Protein AF-A0A4V3UNZ9-F1 (afdb_monomer_lite)

Sequence (143 aa):
MALSVATGASFLVLLVAICFHQTFEGFALGSRIASLIPDLFAPTSIKPWLMSLAYGTTTPIGQAIGLMLHNLYDPASTAGLLMVGITNAISSGLLLFAGLVELLAEDFLSDSSYTTLKGRRRVEACVAVASGALLMALVGAFA

Radius of gyration: 18.5 Å; chains: 1; bounding box: 37×37×48 Å

Structure (mmCIF, N/CA/C/O backbone):
data_AF-A0A4V3UNZ9-F1
#
_entry.id   AF-A0A4V3UNZ9-F1
#
loop_
_atom_site.group_PDB
_atom_site.id
_atom_site.type_symbol
_atom_site.label_atom_id
_atom_site.label_alt_id
_atom_site.label_comp_id
_atom_site.label_asym_id
_atom_site.label_entity_id
_atom_site.label_seq_id
_atom_site.pdbx_PDB_ins_code
_atom_site.Cartn_x
_atom_site.Cartn_y
_atom_site.Cartn_z
_atom_site.occupancy
_atom_site.B_iso_or_equiv
_atom_site.auth_seq_id
_atom_site.auth_comp_id
_atom_site.auth_asym_id
_atom_site.auth_atom_id
_atom_site.pdbx_PDB_model_num
ATOM 1 N N . MET A 1 1 ? 7.549 3.629 -8.478 1.00 56.47 1 MET A N 1
ATOM 2 C CA . MET A 1 1 ? 8.685 3.612 -9.428 1.00 56.47 1 MET A CA 1
ATOM 3 C C . MET A 1 1 ? 8.579 2.482 -10.456 1.00 56.47 1 MET A C 1
ATOM 5 O O . MET A 1 1 ? 8.857 2.735 -11.613 1.00 56.47 1 MET A O 1
ATOM 9 N N . ALA A 1 2 ? 8.115 1.276 -10.100 1.00 62.84 2 ALA A N 1
ATOM 10 C CA . ALA A 1 2 ? 7.929 0.189 -11.078 1.00 62.84 2 ALA A CA 1
ATOM 11 C C . ALA A 1 2 ? 7.029 0.574 -12.275 1.00 62.84 2 ALA A C 1
ATOM 13 O O . ALA A 1 2 ? 7.385 0.324 -13.422 1.00 62.84 2 ALA A O 1
ATOM 14 N N . LEU A 1 3 ? 5.915 1.275 -12.019 1.00 64.12 3 LEU A N 1
ATOM 15 C CA . LEU A 1 3 ? 5.005 1.720 -13.079 1.00 64.12 3 LEU A CA 1
ATOM 16 C C . LEU A 1 3 ? 5.650 2.696 -14.080 1.00 64.12 3 LEU A C 1
ATOM 18 O O . LEU A 1 3 ? 5.357 2.632 -15.265 1.00 64.12 3 LEU A O 1
ATOM 22 N N . SER A 1 4 ? 6.541 3.585 -13.627 1.00 65.25 4 SER A N 1
ATOM 23 C CA . SER A 1 4 ? 7.145 4.613 -14.489 1.00 65.25 4 SER A CA 1
ATOM 24 C C . SER A 1 4 ? 8.210 4.068 -15.445 1.00 65.25 4 SER A C 1
ATOM 26 O O . SER A 1 4 ? 8.711 4.818 -16.271 1.00 65.25 4 SER A O 1
ATOM 28 N N . VAL A 1 5 ? 8.586 2.793 -15.307 1.00 66.69 5 VAL A N 1
ATOM 29 C CA . VAL A 1 5 ? 9.586 2.119 -16.154 1.00 66.69 5 VAL A CA 1
ATOM 30 C C . VAL A 1 5 ? 8.954 0.982 -16.974 1.00 66.69 5 VAL A C 1
ATOM 32 O O . VAL A 1 5 ? 9.565 0.486 -17.917 1.00 66.69 5 VAL A O 1
ATOM 35 N N . ALA A 1 6 ? 7.718 0.580 -16.656 1.00 68.12 6 ALA A N 1
ATOM 36 C CA . ALA A 1 6 ? 6.986 -0.433 -17.406 1.00 68.12 6 ALA A CA 1
ATOM 37 C C . ALA A 1 6 ? 6.511 0.114 -18.764 1.00 68.12 6 ALA A C 1
ATOM 39 O O . ALA A 1 6 ? 5.999 1.228 -18.852 1.00 68.12 6 ALA A O 1
ATOM 40 N N . THR A 1 7 ? 6.645 -0.687 -19.823 1.00 66.38 7 THR A N 1
ATOM 41 C CA . THR A 1 7 ? 6.205 -0.345 -21.185 1.00 66.38 7 THR A CA 1
ATOM 42 C C . THR A 1 7 ? 5.358 -1.473 -21.779 1.00 66.38 7 THR A C 1
ATOM 44 O O . THR A 1 7 ? 5.478 -2.632 -21.388 1.00 66.38 7 THR A O 1
ATOM 47 N N . GLY A 1 8 ? 4.476 -1.149 -22.728 1.00 73.00 8 GLY A N 1
ATOM 48 C CA . GLY A 1 8 ? 3.638 -2.147 -23.402 1.00 73.00 8 GLY A CA 1
ATOM 49 C C . GLY A 1 8 ? 2.539 -2.738 -22.508 1.00 73.00 8 GLY A C 1
ATOM 50 O O . GLY A 1 8 ? 1.950 -2.040 -21.687 1.00 73.00 8 GLY A O 1
ATOM 51 N N . ALA A 1 9 ? 2.223 -4.023 -22.692 1.00 74.38 9 ALA A N 1
ATOM 52 C CA . ALA A 1 9 ? 1.096 -4.676 -22.017 1.00 74.38 9 ALA A CA 1
ATOM 53 C C . ALA A 1 9 ? 1.253 -4.755 -20.485 1.00 74.38 9 ALA A C 1
ATOM 55 O O . ALA A 1 9 ? 0.265 -4.612 -19.768 1.00 74.38 9 ALA A O 1
ATOM 56 N N . SER A 1 10 ? 2.482 -4.908 -19.979 1.00 74.12 10 SER A N 1
ATOM 57 C CA . SER A 1 10 ? 2.764 -4.989 -18.537 1.00 74.12 10 SER A CA 1
ATOM 58 C C . SER A 1 10 ? 2.479 -3.679 -17.804 1.00 74.12 10 SER A C 1
ATOM 60 O O . SER A 1 10 ? 2.055 -3.707 -16.654 1.00 74.12 10 SER A O 1
ATOM 62 N N . PHE A 1 11 ? 2.619 -2.524 -18.469 1.00 78.75 11 PHE A N 1
ATOM 63 C CA . PHE A 1 11 ? 2.237 -1.231 -17.893 1.00 78.75 11 PHE A CA 1
ATOM 64 C C . PHE A 1 11 ? 0.763 -1.214 -17.483 1.00 78.75 11 PHE A C 1
ATOM 66 O O . PHE A 1 11 ? 0.432 -0.792 -16.378 1.00 78.75 11 PHE A O 1
ATOM 73 N N . LEU A 1 12 ? -0.117 -1.691 -18.367 1.00 79.38 12 LEU A N 1
ATOM 74 C CA . LEU A 1 12 ? -1.559 -1.686 -18.137 1.00 79.38 12 LEU A CA 1
ATOM 75 C C . LEU A 1 12 ? -1.936 -2.607 -16.975 1.00 79.38 12 LEU A 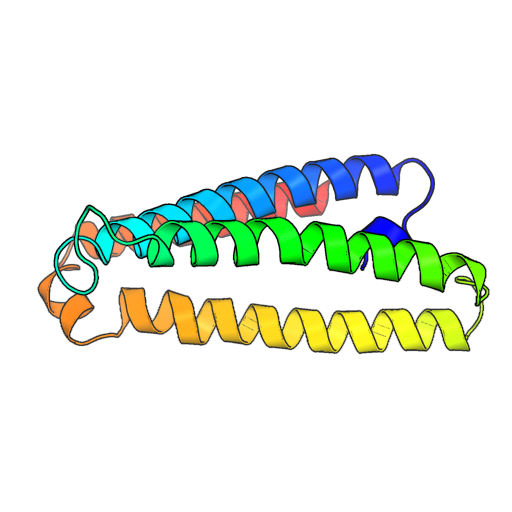C 1
ATOM 77 O O . LEU A 1 12 ? -2.759 -2.224 -16.144 1.00 79.38 12 LEU A O 1
ATOM 81 N N . VAL A 1 13 ? -1.307 -3.781 -16.872 1.00 81.06 13 VAL A N 1
ATOM 82 C CA . VAL A 1 13 ? -1.607 -4.689 -15.762 1.00 81.06 13 VAL A CA 1
ATOM 83 C C . VAL A 1 13 ? -1.042 -4.183 -14.436 1.00 81.06 13 VAL A C 1
ATOM 85 O O . VAL A 1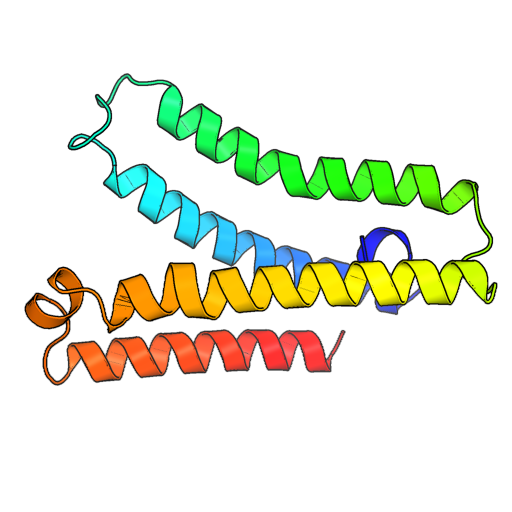 13 ? -1.771 -4.142 -13.445 1.00 81.06 13 VAL A O 1
ATOM 88 N N . LEU A 1 14 ? 0.202 -3.694 -14.420 1.00 80.00 14 LEU A N 1
ATOM 89 C CA . LEU A 1 14 ? 0.804 -3.060 -13.242 1.00 80.00 14 LEU A CA 1
ATOM 90 C C . LEU A 1 14 ? 0.006 -1.834 -12.781 1.00 80.00 14 LEU A C 1
ATOM 92 O O . LEU A 1 14 ? -0.138 -1.618 -11.578 1.00 80.00 14 LEU A O 1
ATOM 96 N N . LEU A 1 15 ? -0.539 -1.047 -13.713 1.00 82.12 15 LEU A N 1
ATOM 97 C CA . LEU A 1 15 ? -1.398 0.093 -13.398 1.00 82.12 15 LEU A CA 1
ATOM 98 C C . LEU A 1 15 ? -2.656 -0.369 -12.662 1.00 82.12 15 LEU A C 1
ATOM 100 O O . LEU A 1 15 ? -2.949 0.141 -11.583 1.00 82.12 15 LEU A O 1
ATOM 104 N N . VAL A 1 16 ? -3.372 -1.353 -13.214 1.00 82.88 16 VAL A N 1
ATOM 105 C CA . VAL A 1 16 ? -4.588 -1.903 -12.595 1.00 82.88 16 VAL A CA 1
ATOM 106 C C . VAL A 1 16 ? -4.280 -2.487 -11.215 1.00 82.88 16 VAL A C 1
ATOM 108 O O . VAL A 1 16 ? -5.000 -2.200 -10.257 1.00 82.88 16 VAL A O 1
ATOM 111 N N . ALA A 1 17 ? -3.189 -3.244 -11.091 1.00 83.25 17 ALA A N 1
ATOM 112 C CA . ALA A 1 17 ? -2.761 -3.843 -9.832 1.00 83.25 17 ALA A CA 1
ATOM 113 C C . ALA A 1 17 ? -2.475 -2.790 -8.749 1.00 83.25 17 ALA A C 1
ATOM 115 O O . ALA A 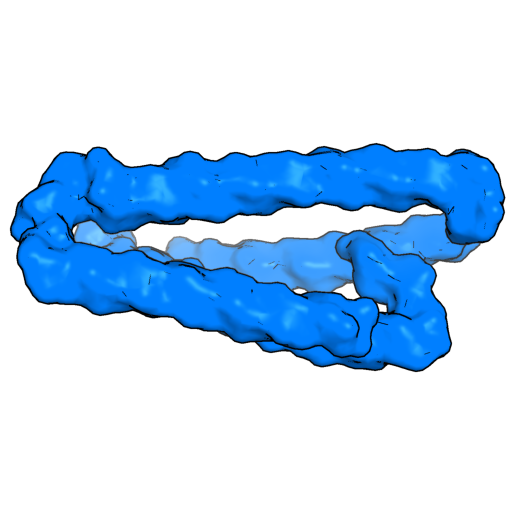1 17 ? -2.994 -2.886 -7.634 1.00 83.25 17 ALA A O 1
ATOM 116 N N . ILE A 1 18 ? -1.699 -1.753 -9.081 1.00 82.50 18 ILE A N 1
ATOM 117 C CA . ILE A 1 18 ? -1.363 -0.665 -8.153 1.00 82.50 18 ILE A CA 1
ATOM 118 C C . ILE A 1 18 ? -2.606 0.154 -7.798 1.00 82.50 18 ILE A C 1
ATOM 120 O O . ILE A 1 18 ? -2.771 0.515 -6.637 1.00 82.50 18 ILE A O 1
ATOM 124 N N . CYS A 1 19 ? -3.509 0.417 -8.747 1.00 84.94 19 CYS A N 1
ATOM 125 C CA . CYS A 1 19 ? -4.767 1.107 -8.457 1.00 84.94 19 CYS A CA 1
ATOM 126 C C . CYS A 1 19 ? -5.601 0.353 -7.414 1.00 84.94 19 CYS A C 1
ATOM 128 O O . CYS A 1 19 ? -6.087 0.970 -6.466 1.00 84.94 19 CYS A O 1
ATOM 130 N N . PHE A 1 20 ? -5.734 -0.970 -7.548 1.00 84.31 20 PHE A N 1
ATOM 131 C CA . PHE A 1 20 ? -6.425 -1.792 -6.553 1.00 84.31 20 PHE A CA 1
ATOM 132 C C . PHE A 1 20 ? -5.725 -1.755 -5.191 1.00 84.31 20 PHE A C 1
ATOM 134 O O . PHE A 1 20 ? -6.378 -1.488 -4.181 1.00 84.31 20 PHE A O 1
ATOM 141 N N . HIS A 1 21 ? -4.405 -1.957 -5.166 1.00 82.38 21 HIS A N 1
ATOM 142 C CA . HIS A 1 21 ? -3.615 -1.934 -3.934 1.00 82.38 21 HIS A CA 1
ATOM 143 C C . HIS A 1 21 ? -3.762 -0.607 -3.184 1.00 82.38 21 HIS A C 1
ATOM 145 O O . HIS A 1 21 ? -4.192 -0.578 -2.032 1.00 82.38 21 HIS A O 1
ATOM 151 N N . GLN A 1 22 ? -3.486 0.498 -3.880 1.00 87.12 22 GLN A N 1
ATOM 152 C CA . GLN A 1 22 ? -3.469 1.836 -3.299 1.00 87.12 22 GLN A CA 1
ATOM 153 C C . GLN A 1 22 ? -4.858 2.271 -2.827 1.00 87.12 22 GLN A C 1
ATOM 155 O O . GLN A 1 22 ? -4.981 3.033 -1.871 1.00 87.12 22 GLN A O 1
ATOM 160 N N . THR A 1 23 ? -5.917 1.780 -3.476 1.00 86.31 23 THR A N 1
ATOM 161 C CA . THR A 1 23 ? -7.290 2.040 -3.037 1.00 86.31 23 THR A CA 1
ATOM 162 C C . THR A 1 23 ? -7.558 1.387 -1.682 1.00 86.31 23 THR A C 1
ATOM 164 O O . THR A 1 23 ? -8.056 2.051 -0.774 1.00 86.31 23 THR A O 1
ATOM 167 N N . PHE A 1 24 ? -7.202 0.110 -1.510 1.00 83.88 24 PHE A N 1
ATOM 168 C CA . PHE A 1 24 ? -7.410 -0.590 -0.239 1.00 83.88 24 PHE A CA 1
ATOM 169 C C . PHE A 1 24 ? -6.517 -0.064 0.882 1.00 83.88 24 PHE A C 1
ATOM 171 O O . PHE A 1 24 ? -6.999 0.121 2.001 1.00 83.88 24 PHE A O 1
ATOM 178 N N . GLU A 1 25 ? -5.255 0.242 0.587 1.00 83.75 25 GLU A N 1
ATOM 179 C CA . GLU A 1 25 ? -4.374 0.902 1.550 1.00 83.75 25 GLU A CA 1
ATOM 180 C C . GLU A 1 25 ? -4.909 2.285 1.955 1.00 83.75 25 GLU A C 1
ATOM 182 O O . GLU A 1 25 ? -4.931 2.614 3.141 1.00 83.75 25 GLU A O 1
ATOM 187 N N . GLY A 1 26 ? -5.428 3.065 1.000 1.00 87.50 26 GLY A N 1
ATOM 188 C CA . GLY A 1 26 ? -6.049 4.362 1.266 1.00 87.50 26 GLY A CA 1
ATOM 189 C C . GLY A 1 26 ? -7.298 4.267 2.141 1.00 87.50 26 GLY A C 1
ATOM 190 O O . GLY A 1 26 ? -7.468 5.078 3.052 1.00 87.50 26 GLY A O 1
ATOM 191 N N . PHE A 1 27 ? -8.147 3.256 1.934 1.00 86.38 27 PHE A N 1
ATOM 192 C CA . PHE A 1 27 ? -9.297 3.000 2.808 1.00 86.38 27 PHE A CA 1
ATOM 193 C C . PHE A 1 27 ? -8.875 2.599 4.224 1.00 86.38 27 PHE A C 1
ATOM 195 O O . PHE A 1 27 ? -9.419 3.125 5.199 1.00 86.38 27 PHE A O 1
ATOM 202 N N . ALA A 1 28 ? -7.900 1.695 4.351 1.00 84.81 28 ALA A N 1
ATOM 203 C CA . ALA A 1 28 ? -7.405 1.246 5.648 1.00 84.81 28 ALA A CA 1
ATOM 204 C C . ALA A 1 28 ? -6.795 2.413 6.438 1.00 84.81 28 ALA A C 1
ATOM 206 O O . ALA A 1 28 ? -7.210 2.679 7.569 1.00 84.81 28 ALA A O 1
ATOM 207 N N . LEU A 1 29 ? -5.890 3.176 5.823 1.00 88.38 29 LEU A N 1
ATOM 208 C CA . LEU A 1 29 ? -5.264 4.337 6.451 1.00 88.38 29 LEU A CA 1
ATOM 209 C C . LEU A 1 29 ? -6.288 5.444 6.743 1.00 88.38 29 LEU A C 1
ATOM 211 O O . LEU A 1 29 ? -6.258 6.037 7.821 1.00 88.38 29 LEU A O 1
ATOM 215 N N . GLY A 1 30 ? -7.255 5.665 5.848 1.00 89.75 30 GLY A N 1
ATOM 216 C CA . GLY A 1 30 ? -8.370 6.589 6.063 1.00 89.75 30 GLY A CA 1
ATOM 217 C C . GLY A 1 30 ? -9.205 6.241 7.299 1.00 89.75 30 GLY A C 1
ATOM 218 O O . GLY A 1 30 ? -9.515 7.129 8.093 1.00 89.75 30 GLY A O 1
ATOM 219 N N . SER A 1 31 ? -9.506 4.956 7.526 1.00 88.50 31 SER A N 1
ATOM 220 C CA . SER A 1 31 ? -10.210 4.513 8.741 1.00 88.50 31 SER A CA 1
ATOM 221 C C . SER A 1 31 ? -9.397 4.748 10.017 1.00 88.50 31 SER A C 1
ATOM 223 O O . SER A 1 31 ? -9.957 5.155 11.036 1.00 88.50 31 SER A O 1
ATOM 225 N N . ARG A 1 32 ? -8.068 4.578 9.957 1.00 87.44 32 ARG A N 1
ATOM 226 C CA . ARG A 1 32 ? -7.169 4.858 11.086 1.00 87.44 32 ARG A CA 1
ATOM 227 C C . ARG A 1 32 ? -7.107 6.348 11.384 1.00 87.44 32 ARG A C 1
ATOM 229 O O . ARG A 1 32 ? -7.282 6.730 12.535 1.00 87.44 32 ARG A O 1
ATOM 236 N N . ILE A 1 33 ? -6.964 7.190 10.362 1.00 89.19 33 ILE A N 1
ATOM 237 C CA . ILE A 1 33 ? -7.037 8.649 10.514 1.00 89.19 33 ILE A CA 1
ATOM 238 C C . ILE A 1 33 ? -8.383 9.063 11.122 1.00 89.19 33 ILE A C 1
ATOM 240 O O . ILE A 1 33 ? -8.408 9.880 12.039 1.00 89.19 33 ILE A O 1
ATOM 244 N N . ALA A 1 34 ? -9.495 8.495 10.647 1.00 88.50 34 ALA A N 1
ATOM 245 C CA . ALA A 1 34 ? -10.824 8.803 11.171 1.00 88.50 34 ALA A CA 1
ATOM 246 C C . ALA A 1 34 ? -10.970 8.406 12.649 1.00 88.50 34 ALA A C 1
ATOM 248 O O . ALA A 1 34 ? -11.575 9.152 13.411 1.00 88.50 34 ALA A O 1
ATOM 249 N N . SER A 1 35 ? -10.364 7.290 13.071 1.00 88.06 35 SER A N 1
ATOM 250 C CA . SER A 1 35 ? -10.378 6.849 14.475 1.00 88.06 35 SER A CA 1
ATOM 251 C C . SER A 1 35 ? -9.607 7.766 15.431 1.00 88.06 35 SER A C 1
ATOM 253 O O . SER A 1 35 ? -9.826 7.707 16.633 1.00 88.06 35 SER A O 1
ATOM 255 N N . LEU A 1 36 ? -8.749 8.656 14.916 1.00 88.00 36 LEU A N 1
ATOM 256 C CA . LEU A 1 36 ? -8.082 9.682 15.729 1.00 88.00 36 LEU A CA 1
ATOM 257 C C . LEU A 1 36 ? -9.026 10.839 16.104 1.00 88.00 36 LEU A C 1
ATOM 259 O O . LEU A 1 36 ? -8.643 11.707 16.891 1.00 88.00 36 LEU A O 1
ATOM 263 N N . ILE A 1 37 ? -10.237 10.881 15.539 1.00 87.88 37 ILE A N 1
ATOM 264 C CA . ILE A 1 37 ? -11.266 11.880 15.831 1.00 87.88 37 ILE A CA 1
ATOM 265 C C . ILE A 1 37 ? -12.351 11.225 16.707 1.00 87.88 37 ILE A C 1
ATOM 267 O O . ILE A 1 37 ? -12.910 10.209 16.299 1.00 87.88 37 ILE A O 1
ATOM 271 N N . PRO A 1 38 ? -12.737 11.811 17.857 1.00 79.75 38 PRO A N 1
ATOM 272 C CA . PRO A 1 38 ? -12.259 13.067 18.434 1.00 79.75 38 PRO A CA 1
ATOM 273 C C . PRO A 1 38 ? -11.074 12.908 19.404 1.00 79.75 38 PRO A C 1
ATOM 275 O O . PRO A 1 38 ? -10.619 13.912 19.949 1.00 79.75 38 PRO A O 1
ATOM 278 N N . ASP A 1 39 ? -10.606 11.678 19.646 1.00 83.38 39 ASP A N 1
ATOM 279 C CA . ASP A 1 39 ? -9.704 11.348 20.761 1.00 83.38 39 ASP A CA 1
ATOM 280 C C . ASP A 1 39 ? -8.388 12.138 20.741 1.00 83.38 39 ASP A C 1
ATOM 282 O O . ASP A 1 39 ? -7.954 12.656 21.770 1.00 83.38 39 ASP A O 1
ATOM 286 N N . LEU A 1 40 ? -7.764 12.270 1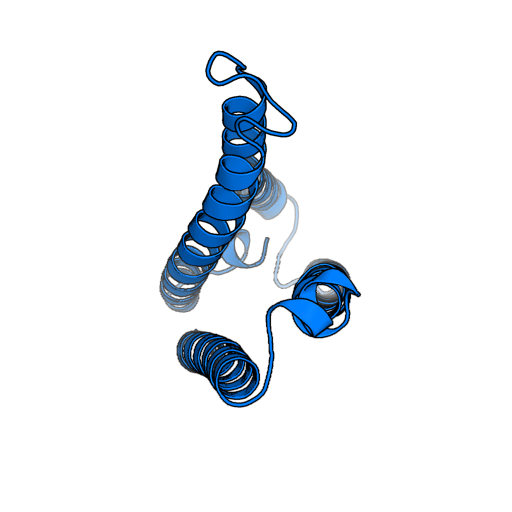9.566 1.00 87.69 40 LEU A N 1
ATOM 287 C CA . LEU A 1 40 ? -6.508 13.003 19.383 1.00 87.69 40 LEU A CA 1
ATOM 288 C C . LEU A 1 40 ? -6.703 14.334 18.644 1.00 87.69 40 LEU A C 1
ATOM 290 O O . LEU A 1 40 ? -5.960 15.295 18.870 1.00 87.69 40 LEU A O 1
ATOM 294 N N . PHE A 1 41 ? -7.692 14.412 17.751 1.00 88.75 41 PHE A N 1
ATOM 295 C CA . PHE A 1 41 ? -7.977 15.602 16.954 1.00 88.75 41 PHE A CA 1
ATOM 296 C C . PHE A 1 41 ? -9.430 16.044 17.094 1.00 88.75 41 PHE A C 1
ATOM 298 O O . PHE A 1 41 ? -10.351 15.257 16.911 1.00 88.75 41 PHE A O 1
ATOM 305 N N . ALA A 1 42 ? -9.638 17.343 17.321 1.00 87.12 42 ALA A N 1
ATOM 306 C CA . ALA A 1 42 ? -10.975 17.925 17.309 1.00 87.12 42 ALA A CA 1
ATOM 307 C C . ALA A 1 42 ? -11.678 17.694 15.950 1.00 87.12 42 ALA A C 1
ATOM 309 O O . ALA A 1 42 ? -11.004 17.727 14.916 1.00 87.12 42 ALA A O 1
ATOM 310 N N . PRO A 1 43 ? -13.020 17.568 15.910 1.00 83.19 43 PRO A N 1
ATOM 311 C CA . PRO A 1 43 ? -13.775 17.369 14.665 1.00 83.19 43 PRO A CA 1
ATOM 312 C C . PRO A 1 43 ? -13.564 18.465 13.608 1.00 83.19 43 PRO A C 1
ATOM 314 O O . PRO A 1 43 ? -13.733 18.227 12.418 1.00 83.19 43 PRO A O 1
ATOM 317 N N . THR A 1 44 ? -13.180 19.670 14.034 1.00 88.75 44 THR A N 1
ATOM 318 C CA . THR A 1 44 ? -12.877 20.821 13.168 1.00 88.75 44 THR A CA 1
ATOM 319 C C . THR A 1 44 ? -11.404 20.902 12.752 1.00 88.75 44 THR A C 1
ATOM 321 O O . THR A 1 44 ? -10.999 21.855 12.087 1.00 88.75 44 THR A O 1
ATOM 324 N N . SER A 1 45 ? -10.570 19.938 13.152 1.00 90.81 45 SER A N 1
ATOM 325 C CA . SER A 1 45 ? -9.141 19.952 12.851 1.00 90.81 45 SER A CA 1
ATOM 326 C C . SER A 1 45 ? -8.875 19.672 11.373 1.00 90.81 45 SER A C 1
ATOM 328 O O . SER A 1 45 ? -9.407 18.731 10.792 1.00 90.81 45 SER A O 1
ATOM 330 N N . ILE A 1 46 ? -7.965 20.441 10.774 1.00 92.94 46 ILE A N 1
ATOM 331 C CA . ILE A 1 46 ? -7.487 20.212 9.403 1.00 92.94 46 ILE A CA 1
ATOM 332 C C . ILE A 1 46 ? -6.438 19.087 9.316 1.00 92.94 46 ILE A C 1
ATOM 334 O O . ILE A 1 46 ? -6.127 18.608 8.229 1.00 92.94 46 ILE A O 1
ATOM 338 N N . LYS A 1 47 ? -5.881 18.639 10.450 1.00 90.44 47 LYS A N 1
ATOM 339 C CA . LYS A 1 47 ? -4.783 17.655 10.481 1.00 90.44 47 LYS A CA 1
ATOM 340 C C . LYS A 1 47 ? -5.142 16.312 9.814 1.00 90.44 47 LYS A C 1
ATOM 342 O O . LYS A 1 47 ? -4.349 15.873 8.983 1.00 90.44 47 LYS A O 1
ATOM 347 N N . PRO A 1 48 ? -6.318 15.697 10.066 1.00 90.56 48 PRO A N 1
ATOM 348 C CA . PRO A 1 48 ? -6.742 14.471 9.376 1.00 90.56 48 PRO A CA 1
ATOM 349 C C . PRO A 1 48 ? -6.787 14.618 7.846 1.00 90.56 48 PRO A C 1
ATOM 351 O O . PRO A 1 48 ? -6.378 13.723 7.104 1.00 90.56 48 PRO A O 1
ATOM 354 N N . TRP A 1 49 ? -7.223 15.787 7.369 1.00 89.94 49 TRP A N 1
ATOM 355 C CA . TRP A 1 49 ? -7.268 16.113 5.945 1.00 89.94 49 TRP A CA 1
ATOM 356 C C . TRP A 1 49 ? -5.870 16.255 5.347 1.00 89.94 49 TRP A C 1
ATOM 358 O O . TRP A 1 49 ? -5.614 15.705 4.280 1.00 89.94 49 TRP A O 1
ATOM 368 N N . LEU A 1 50 ? -4.949 16.923 6.049 1.00 93.31 50 LEU A N 1
ATOM 369 C CA . LEU A 1 50 ? -3.551 17.038 5.620 1.00 93.31 50 LEU A CA 1
ATOM 370 C C . LEU A 1 50 ? -2.849 15.677 5.569 1.00 93.31 50 LEU A C 1
ATOM 372 O O . LEU A 1 50 ? -2.112 15.425 4.623 1.00 93.31 50 LEU A O 1
ATOM 376 N N . MET A 1 51 ? -3.103 14.788 6.533 1.00 90.88 51 MET A N 1
ATOM 377 C CA . MET A 1 51 ? -2.560 13.422 6.523 1.00 90.88 51 MET A CA 1
ATOM 378 C C . MET A 1 51 ? -3.086 12.617 5.326 1.00 90.88 51 MET A C 1
ATOM 380 O O . MET A 1 51 ? -2.311 11.953 4.641 1.00 90.88 51 MET A O 1
ATOM 384 N N . SER A 1 52 ? -4.383 12.740 5.027 1.00 90.38 52 SER A N 1
ATOM 385 C CA . SER A 1 52 ? -5.004 12.089 3.866 1.00 90.38 52 SER A CA 1
ATOM 386 C C . SER A 1 52 ? -4.444 12.627 2.543 1.00 90.38 52 SER A C 1
ATOM 388 O O . SER A 1 52 ? -4.138 11.854 1.636 1.00 90.38 52 SER A O 1
ATOM 390 N N . LEU A 1 53 ? -4.249 13.948 2.442 1.00 91.62 53 LEU A N 1
ATOM 391 C CA . LEU A 1 53 ? -3.625 14.597 1.285 1.00 91.62 53 LEU A CA 1
ATOM 392 C C . LEU A 1 53 ? -2.165 14.175 1.110 1.00 91.62 53 LEU A C 1
ATOM 394 O O . LEU A 1 53 ? -1.752 13.854 -0.004 1.00 91.62 53 LEU A O 1
ATOM 398 N N . ALA A 1 54 ? -1.390 14.149 2.194 1.00 91.06 54 ALA A N 1
ATOM 399 C CA . ALA A 1 54 ? 0.004 13.721 2.171 1.00 91.06 54 ALA A CA 1
ATOM 400 C C . ALA A 1 54 ? 0.123 12.274 1.671 1.00 91.06 54 ALA A C 1
ATOM 402 O O . ALA A 1 54 ? 0.905 12.004 0.759 1.00 91.06 54 ALA A O 1
ATOM 403 N N . TYR A 1 55 ? -0.713 11.364 2.181 1.00 88.12 55 TYR A N 1
ATOM 404 C CA . TYR A 1 55 ? -0.769 9.986 1.692 1.00 88.12 55 TYR A CA 1
ATOM 405 C C . TYR A 1 55 ? -1.143 9.922 0.201 1.00 88.12 55 TYR A C 1
ATOM 407 O O . TYR A 1 55 ? -0.405 9.351 -0.602 1.00 88.12 55 TYR A O 1
ATOM 415 N N . GLY A 1 56 ? -2.246 10.570 -0.194 1.00 87.88 56 GLY A N 1
ATOM 416 C CA . GLY A 1 56 ? -2.761 10.510 -1.566 1.00 87.88 56 GLY A CA 1
ATOM 417 C C . GLY A 1 56 ? -1.841 11.133 -2.622 1.00 87.88 56 GLY A C 1
ATOM 418 O O . GLY A 1 56 ? -1.862 10.715 -3.776 1.00 87.88 56 GLY A O 1
ATOM 419 N N . THR A 1 57 ? -1.012 12.111 -2.246 1.00 90.50 57 THR A N 1
ATOM 420 C CA . THR A 1 57 ? -0.095 12.801 -3.172 1.00 90.50 57 THR A CA 1
ATOM 421 C C . THR A 1 57 ? 1.292 12.167 -3.257 1.00 90.50 57 THR A C 1
ATOM 423 O O . THR A 1 57 ? 1.964 12.324 -4.276 1.00 90.50 57 THR A O 1
ATOM 426 N N . THR A 1 58 ? 1.716 11.399 -2.251 1.00 89.00 58 THR A N 1
ATOM 427 C CA . THR A 1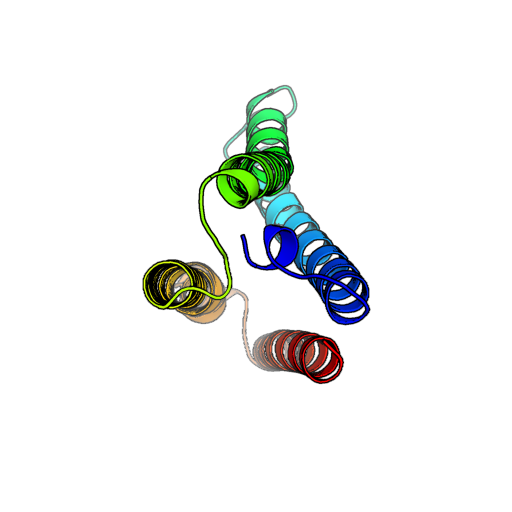 58 ? 3.057 10.787 -2.218 1.00 89.00 58 THR A CA 1
ATOM 428 C C . THR A 1 58 ? 3.298 9.866 -3.419 1.00 89.00 58 THR A C 1
ATOM 430 O O . THR A 1 58 ? 4.310 9.993 -4.113 1.00 89.00 58 THR A O 1
ATOM 433 N N . THR A 1 59 ? 2.348 8.979 -3.723 1.00 85.19 59 THR A N 1
ATOM 434 C CA . THR A 1 59 ? 2.448 8.025 -4.839 1.00 85.19 59 THR A CA 1
ATOM 435 C C . THR A 1 59 ? 2.516 8.703 -6.216 1.00 85.19 59 THR A C 1
ATOM 437 O O . THR A 1 59 ? 3.457 8.403 -6.959 1.00 85.19 59 THR A O 1
ATOM 440 N N . PRO A 1 60 ? 1.609 9.630 -6.592 1.00 85.12 60 PRO A N 1
ATOM 441 C CA . PRO A 1 60 ? 1.699 10.317 -7.882 1.00 85.12 60 PRO A CA 1
ATOM 442 C C . PRO A 1 60 ? 2.938 11.214 -7.999 1.00 85.12 60 PRO A C 1
ATOM 444 O O . PRO A 1 60 ? 3.535 11.259 -9.072 1.00 85.12 60 PRO A O 1
ATOM 447 N N . ILE A 1 61 ? 3.397 11.859 -6.917 1.00 88.00 61 ILE A N 1
ATOM 448 C CA . ILE A 1 61 ? 4.668 12.608 -6.929 1.00 88.00 61 ILE A CA 1
ATOM 449 C C . ILE A 1 61 ? 5.840 11.662 -7.217 1.00 88.00 61 ILE A C 1
ATOM 451 O O . ILE A 1 61 ? 6.658 11.936 -8.095 1.00 88.00 61 ILE A O 1
ATOM 455 N N . GLY A 1 62 ? 5.898 10.512 -6.540 1.00 83.94 62 GLY A N 1
ATOM 456 C CA . GLY A 1 62 ? 6.926 9.499 -6.787 1.00 83.94 62 GLY A CA 1
ATOM 457 C C . GLY A 1 62 ? 6.891 8.938 -8.214 1.00 83.94 62 GLY A C 1
ATOM 458 O O . GLY A 1 62 ? 7.942 8.684 -8.804 1.00 83.94 62 GLY A O 1
ATOM 459 N N . GLN A 1 63 ? 5.701 8.771 -8.799 1.00 81.19 63 GLN A N 1
ATOM 460 C CA . GLN A 1 63 ? 5.546 8.369 -10.202 1.00 81.19 63 GLN A CA 1
ATOM 461 C C . GLN A 1 63 ? 6.005 9.461 -11.172 1.00 81.19 63 GLN A C 1
ATOM 463 O O . GLN A 1 63 ? 6.714 9.148 -12.126 1.00 81.19 63 GLN A O 1
ATOM 468 N N . ALA A 1 64 ? 5.670 10.727 -10.914 1.00 84.25 64 ALA A N 1
ATOM 469 C CA . ALA A 1 64 ? 6.106 11.856 -11.732 1.00 84.25 64 ALA A CA 1
ATOM 470 C C . ALA A 1 64 ? 7.636 11.990 -11.746 1.00 84.25 64 ALA A C 1
ATOM 472 O O . ALA A 1 64 ? 8.233 12.123 -12.814 1.00 84.25 64 ALA A O 1
ATOM 473 N N . ILE A 1 65 ? 8.282 11.870 -10.580 1.00 83.19 65 ILE A N 1
ATOM 474 C CA . ILE A 1 65 ? 9.750 11.848 -10.473 1.00 83.19 65 ILE A CA 1
ATOM 475 C C . ILE A 1 65 ? 10.326 10.659 -11.254 1.00 83.19 65 ILE A C 1
ATOM 477 O O . ILE A 1 65 ? 11.280 10.822 -12.011 1.00 83.19 65 ILE A O 1
ATOM 481 N N . GLY A 1 66 ? 9.729 9.470 -11.119 1.00 78.00 66 GLY A N 1
ATOM 482 C CA . GLY A 1 66 ? 10.155 8.277 -11.853 1.00 78.00 66 GLY A CA 1
ATOM 483 C C . GLY A 1 66 ? 10.071 8.435 -13.376 1.00 78.00 66 GLY A C 1
ATOM 484 O O . GLY A 1 66 ? 11.005 8.050 -14.074 1.00 78.00 66 GLY A O 1
ATOM 485 N N . LEU A 1 67 ? 8.998 9.049 -13.885 1.00 77.38 67 LEU A N 1
ATOM 486 C CA . LEU A 1 67 ? 8.820 9.354 -15.312 1.00 77.38 67 LEU A CA 1
ATOM 487 C C . LEU A 1 67 ? 9.810 10.415 -15.803 1.00 77.38 67 LEU A C 1
ATOM 489 O O . LEU A 1 67 ? 10.335 10.305 -16.908 1.00 77.38 67 LEU A O 1
ATOM 493 N N . MET A 1 68 ? 10.097 11.431 -14.986 1.00 79.69 68 MET A N 1
ATOM 494 C CA . MET A 1 68 ? 11.102 12.443 -15.317 1.00 79.69 68 MET A CA 1
ATOM 495 C C . MET A 1 68 ? 12.490 11.808 -15.453 1.00 79.69 68 MET A C 1
ATOM 497 O O . MET A 1 68 ? 13.184 12.045 -16.442 1.00 79.69 68 MET A O 1
ATOM 501 N N . LEU A 1 69 ? 12.876 10.975 -14.484 1.00 74.25 69 LEU A N 1
ATOM 502 C CA . LEU A 1 69 ? 14.168 10.291 -14.476 1.00 74.25 69 LEU A CA 1
ATOM 503 C C . LEU A 1 69 ? 14.292 9.259 -15.605 1.00 74.25 69 LEU A C 1
ATOM 505 O O . LEU A 1 69 ? 15.399 9.048 -16.085 1.00 74.25 69 LEU A O 1
ATOM 509 N N . HIS A 1 70 ? 13.187 8.655 -16.059 1.00 71.31 70 HIS A N 1
ATOM 510 C CA . HIS A 1 70 ? 13.180 7.654 -17.136 1.00 71.31 70 HIS A CA 1
ATOM 511 C C . HIS A 1 70 ? 13.799 8.164 -18.451 1.00 71.31 70 HIS A C 1
ATOM 513 O O . HIS A 1 70 ? 14.351 7.379 -19.209 1.00 71.31 70 HIS A O 1
ATOM 519 N N . ASN A 1 71 ? 13.768 9.477 -18.710 1.00 69.50 71 ASN A N 1
ATOM 520 C CA . ASN A 1 71 ? 14.379 10.072 -19.907 1.00 69.50 71 ASN A CA 1
ATOM 521 C C . ASN A 1 71 ? 15.897 10.311 -19.780 1.00 69.50 71 ASN A C 1
ATOM 523 O O . ASN A 1 71 ? 16.530 10.734 -20.745 1.00 69.50 71 ASN A O 1
ATOM 527 N N . LEU A 1 72 ? 16.480 10.103 -18.593 1.00 72.69 72 LEU A N 1
ATOM 528 C CA . LEU A 1 72 ? 17.877 10.439 -18.287 1.00 72.69 72 LEU A CA 1
ATOM 529 C C . LEU A 1 72 ? 18.819 9.226 -18.304 1.00 72.69 72 LEU A C 1
ATOM 531 O O . LEU A 1 72 ? 20.031 9.404 -18.203 1.00 72.69 72 LEU A O 1
ATOM 535 N N . TYR A 1 73 ? 18.293 8.005 -18.415 1.00 70.94 73 TYR A N 1
ATOM 536 C CA . TYR A 1 73 ? 19.084 6.776 -18.482 1.00 70.94 73 TYR A CA 1
ATOM 537 C C . TYR A 1 73 ? 18.423 5.755 -19.407 1.00 70.94 73 TYR A C 1
ATOM 539 O O . TYR A 1 73 ? 17.205 5.734 -19.534 1.00 70.94 73 TYR A O 1
ATOM 547 N N . ASP A 1 74 ? 19.222 4.886 -20.028 1.00 76.81 74 ASP A N 1
ATOM 548 C CA . ASP A 1 74 ? 18.701 3.737 -20.769 1.00 76.81 74 ASP A CA 1
ATOM 549 C C . ASP A 1 74 ? 18.239 2.656 -19.768 1.00 76.81 74 ASP A C 1
ATOM 551 O O . ASP A 1 74 ? 19.087 2.092 -19.057 1.00 76.81 74 ASP A O 1
ATOM 555 N N . PRO A 1 75 ? 16.929 2.347 -19.682 1.00 68.81 75 PRO A N 1
ATOM 556 C CA . PRO A 1 75 ? 16.403 1.348 -18.754 1.00 68.81 75 PRO A CA 1
ATOM 557 C C . PRO A 1 75 ? 16.938 -0.065 -19.015 1.00 68.81 75 PRO A C 1
ATOM 559 O O . PRO A 1 75 ? 16.947 -0.885 -18.099 1.00 68.81 75 PRO A O 1
ATOM 562 N N . ALA A 1 76 ? 17.392 -0.352 -20.241 1.00 75.94 76 ALA A N 1
ATOM 563 C CA . ALA A 1 76 ? 17.951 -1.646 -20.627 1.00 75.94 76 ALA A CA 1
ATOM 564 C C . ALA A 1 76 ? 19.461 -1.763 -20.345 1.00 75.94 76 ALA A C 1
ATOM 566 O O . ALA A 1 76 ? 20.032 -2.848 -20.467 1.00 75.94 76 ALA A O 1
ATOM 567 N N . SER A 1 77 ? 20.122 -0.671 -19.944 1.00 84.19 77 SER A N 1
ATOM 568 C CA . SER A 1 77 ? 21.541 -0.692 -19.582 1.00 84.19 77 SER A CA 1
ATOM 569 C C . SER A 1 77 ? 21.792 -1.422 -18.256 1.00 84.19 77 SER A C 1
ATOM 571 O O . SER A 1 77 ? 20.952 -1.428 -17.355 1.00 84.19 77 SER A O 1
ATOM 573 N N . THR A 1 78 ? 22.998 -1.974 -18.075 1.00 85.38 78 THR A N 1
ATOM 574 C CA . THR A 1 78 ? 23.408 -2.638 -16.822 1.00 85.38 78 THR A CA 1
ATOM 575 C C . THR A 1 78 ? 23.245 -1.731 -15.598 1.00 85.38 78 THR A C 1
ATOM 577 O O . THR A 1 78 ? 22.816 -2.186 -14.539 1.00 85.38 78 THR A O 1
ATOM 580 N N . ALA A 1 79 ? 23.555 -0.438 -15.744 1.00 82.50 79 ALA A N 1
ATOM 581 C CA . ALA A 1 79 ? 23.384 0.550 -14.682 1.00 82.50 79 ALA A CA 1
ATOM 582 C C . ALA A 1 79 ? 21.898 0.811 -14.371 1.00 82.50 79 ALA A C 1
ATOM 584 O O . ALA A 1 79 ? 21.533 0.888 -13.199 1.00 82.50 79 ALA A O 1
ATOM 585 N N . GLY A 1 80 ? 21.041 0.884 -15.398 1.00 79.56 80 GLY A N 1
ATOM 586 C CA . GLY A 1 80 ? 19.590 1.024 -15.243 1.00 79.56 80 GLY A CA 1
ATOM 587 C C . GLY A 1 80 ? 18.965 -0.163 -14.509 1.00 79.56 80 GLY A C 1
ATOM 588 O O . GLY A 1 80 ? 18.243 0.026 -13.530 1.00 79.56 80 GLY A O 1
ATOM 589 N N . LEU A 1 81 ? 19.322 -1.389 -14.904 1.00 83.25 81 LEU A N 1
ATOM 590 C CA . LEU A 1 81 ? 18.859 -2.615 -14.247 1.00 83.25 81 LEU A CA 1
ATOM 591 C C . LEU A 1 81 ? 19.316 -2.703 -12.783 1.00 83.25 81 LEU A C 1
ATOM 593 O O . LEU A 1 81 ? 18.522 -3.070 -11.916 1.00 83.25 81 LEU A O 1
ATOM 597 N N . LEU A 1 82 ? 20.565 -2.321 -12.485 1.00 85.88 82 LEU A N 1
ATOM 598 C CA . LEU A 1 82 ? 21.071 -2.246 -11.109 1.00 85.88 82 LEU A CA 1
ATOM 599 C C . LEU A 1 82 ? 20.299 -1.224 -10.271 1.00 85.88 82 LEU A C 1
ATOM 601 O O . LEU A 1 82 ? 19.919 -1.527 -9.141 1.00 85.88 82 LEU A O 1
ATOM 605 N N . MET A 1 83 ? 20.035 -0.034 -10.814 1.00 81.69 83 MET A N 1
ATOM 606 C CA . MET A 1 83 ? 19.314 1.022 -10.100 1.00 81.69 83 MET A CA 1
ATOM 607 C C . MET A 1 83 ? 17.872 0.595 -9.786 1.00 81.69 83 MET A C 1
ATOM 609 O O . MET A 1 83 ? 17.435 0.685 -8.635 1.00 81.69 83 MET A O 1
ATOM 613 N N . VAL A 1 84 ? 17.156 0.047 -10.777 1.00 79.81 84 VAL A N 1
ATOM 614 C CA . VAL A 1 84 ? 15.796 -0.489 -10.595 1.00 79.81 84 VAL A CA 1
ATOM 615 C C . VAL A 1 84 ? 15.794 -1.627 -9.574 1.00 79.81 84 VAL A C 1
ATOM 617 O O . VAL A 1 84 ? 14.952 -1.635 -8.677 1.00 79.81 84 VAL A O 1
ATOM 620 N N . GLY A 1 85 ? 16.753 -2.553 -9.659 1.00 83.06 85 GLY A N 1
ATOM 621 C CA . GLY A 1 85 ? 16.881 -3.674 -8.727 1.00 83.06 85 GLY A CA 1
ATOM 622 C C . GLY A 1 85 ? 17.117 -3.232 -7.281 1.00 83.06 85 GLY A C 1
ATOM 623 O O . GLY A 1 85 ? 16.385 -3.654 -6.387 1.00 83.06 85 GLY A O 1
ATOM 624 N N . ILE A 1 86 ? 18.087 -2.341 -7.046 1.00 87.19 8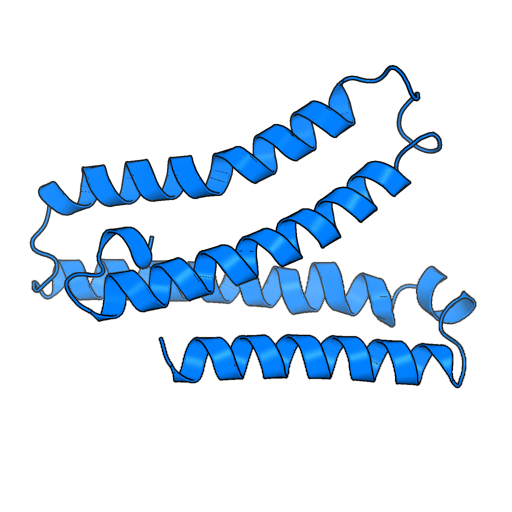6 ILE A N 1
ATOM 625 C CA . ILE A 1 86 ? 18.396 -1.806 -5.708 1.00 87.19 86 ILE A CA 1
ATOM 626 C C . ILE A 1 86 ? 17.195 -1.049 -5.144 1.00 87.19 86 ILE A C 1
ATOM 628 O O . ILE A 1 86 ? 16.804 -1.268 -3.997 1.00 87.19 86 ILE A O 1
ATOM 632 N N . THR A 1 87 ? 16.574 -0.188 -5.947 1.00 82.12 87 THR A N 1
ATOM 633 C CA . THR A 1 87 ? 15.441 0.617 -5.481 1.00 82.12 87 THR A CA 1
ATOM 634 C C . THR A 1 87 ? 14.219 -0.246 -5.181 1.00 82.12 87 THR A C 1
ATOM 636 O O . THR A 1 87 ? 13.553 -0.025 -4.170 1.00 82.12 87 THR A O 1
ATOM 639 N N . ASN A 1 88 ? 13.957 -1.279 -5.989 1.00 83.69 88 ASN A N 1
ATOM 640 C CA . ASN A 1 88 ? 12.910 -2.260 -5.703 1.00 83.69 88 ASN A CA 1
ATOM 641 C C . ASN A 1 88 ? 13.215 -3.069 -4.436 1.00 83.69 88 ASN A C 1
ATOM 643 O O . ASN A 1 88 ? 12.304 -3.297 -3.645 1.00 83.69 88 ASN A O 1
ATOM 647 N N . ALA A 1 89 ? 14.470 -3.461 -4.198 1.00 88.94 89 ALA A N 1
ATOM 648 C CA . ALA A 1 89 ? 14.859 -4.187 -2.988 1.00 88.94 89 ALA A CA 1
ATOM 649 C C . ALA A 1 89 ? 14.661 -3.341 -1.720 1.00 88.94 89 ALA A C 1
ATOM 651 O O . ALA A 1 89 ? 14.054 -3.810 -0.758 1.00 88.94 89 ALA A O 1
ATOM 652 N N . ILE A 1 90 ? 15.101 -2.077 -1.738 1.00 88.69 90 ILE A N 1
ATOM 653 C CA . ILE A 1 90 ? 14.887 -1.134 -0.627 1.00 88.69 90 ILE A CA 1
ATOM 654 C C . ILE A 1 90 ? 13.387 -0.917 -0.402 1.00 88.69 90 ILE A C 1
ATOM 656 O O . ILE A 1 90 ? 12.909 -1.042 0.724 1.00 88.69 90 ILE A O 1
ATOM 660 N N . SER A 1 91 ? 12.632 -0.644 -1.470 1.00 83.06 91 SER A N 1
ATOM 661 C CA . SER A 1 91 ? 11.184 -0.433 -1.387 1.00 83.06 91 SER A CA 1
ATOM 662 C C . SER A 1 91 ? 10.461 -1.662 -0.834 1.00 83.06 91 SER A C 1
ATOM 664 O O . SER A 1 91 ? 9.606 -1.523 0.034 1.00 83.06 91 SER A O 1
ATOM 666 N N . SER A 1 92 ? 10.808 -2.865 -1.298 1.00 86.44 92 SER A N 1
ATOM 667 C CA . SER A 1 92 ? 10.219 -4.112 -0.807 1.00 86.44 92 SER A CA 1
ATOM 668 C C . SER A 1 92 ? 10.565 -4.365 0.659 1.00 86.44 92 SER A C 1
ATOM 670 O O . SER A 1 92 ? 9.711 -4.839 1.400 1.00 86.44 92 SER A O 1
ATOM 672 N N . GLY A 1 93 ? 11.789 -4.049 1.092 1.00 91.06 93 GLY A N 1
ATOM 673 C CA . GLY A 1 93 ? 12.198 -4.176 2.491 1.00 91.06 93 GLY A CA 1
ATOM 674 C C . GLY A 1 93 ? 11.409 -3.248 3.416 1.00 91.06 93 GLY A C 1
ATOM 675 O O . GLY A 1 93 ? 10.922 -3.689 4.454 1.00 91.06 93 GLY A O 1
ATOM 676 N N . LEU A 1 94 ? 11.218 -1.988 3.010 1.00 88.31 94 LEU A N 1
ATOM 677 C CA . LEU A 1 94 ? 10.399 -1.025 3.753 1.00 88.31 94 LEU A CA 1
ATOM 678 C C . LEU A 1 94 ? 8.930 -1.461 3.826 1.00 88.31 94 LEU A C 1
ATOM 680 O O . LEU A 1 94 ? 8.338 -1.399 4.898 1.00 88.31 94 LEU A O 1
ATOM 684 N N . LEU A 1 95 ? 8.360 -1.960 2.725 1.00 86.69 95 LEU A N 1
ATOM 685 C CA . LEU A 1 95 ? 6.983 -2.467 2.705 1.00 86.69 95 LEU A CA 1
ATOM 686 C C . LEU A 1 95 ? 6.807 -3.714 3.580 1.00 86.69 95 LEU A C 1
ATOM 688 O O . LEU A 1 95 ? 5.800 -3.835 4.272 1.00 86.69 95 LEU A O 1
ATOM 692 N N . LEU A 1 96 ? 7.787 -4.624 3.599 1.00 90.06 96 LEU A N 1
ATOM 693 C CA . LEU A 1 96 ? 7.769 -5.775 4.506 1.00 90.06 96 LEU A CA 1
ATOM 694 C C . LEU A 1 96 ? 7.839 -5.339 5.970 1.00 90.06 96 LEU A C 1
ATOM 696 O O . LEU A 1 96 ? 7.105 -5.881 6.794 1.00 90.06 96 LEU A O 1
ATOM 700 N N . PHE A 1 97 ? 8.686 -4.361 6.297 1.00 92.31 97 PHE A N 1
ATOM 701 C CA . PHE A 1 97 ? 8.760 -3.807 7.647 1.00 92.31 97 PHE A CA 1
ATOM 702 C C . PHE A 1 97 ? 7.434 -3.155 8.058 1.00 92.31 97 PHE A C 1
ATOM 704 O O . PHE A 1 97 ? 6.883 -3.519 9.094 1.00 92.31 97 PHE A O 1
ATOM 711 N N . ALA A 1 98 ? 6.876 -2.274 7.225 1.00 87.25 98 ALA A N 1
ATOM 712 C CA . ALA A 1 98 ? 5.595 -1.624 7.494 1.00 87.25 98 ALA A CA 1
ATOM 713 C C . ALA A 1 98 ? 4.456 -2.647 7.653 1.00 87.25 98 ALA A C 1
ATOM 715 O O . ALA A 1 98 ? 3.703 -2.620 8.624 1.00 87.25 98 ALA A O 1
ATOM 716 N N . GLY A 1 99 ? 4.369 -3.621 6.744 1.00 87.75 99 GLY A N 1
ATOM 717 C CA . GLY A 1 99 ? 3.337 -4.655 6.784 1.00 87.75 99 GLY A CA 1
ATOM 718 C C . GLY A 1 99 ? 3.436 -5.568 8.007 1.00 87.75 99 GLY A C 1
ATOM 719 O O . GLY A 1 99 ? 2.430 -5.825 8.664 1.00 87.75 99 GLY A O 1
ATOM 720 N N . LEU A 1 100 ? 4.632 -6.065 8.331 1.00 89.88 100 LEU A N 1
ATOM 721 C CA . LEU A 1 100 ? 4.814 -7.044 9.407 1.00 89.88 100 LEU A CA 1
ATOM 722 C C . LEU A 1 100 ? 4.913 -6.397 10.789 1.00 89.88 100 LEU A C 1
ATOM 724 O O . LEU A 1 100 ? 4.324 -6.906 11.741 1.00 89.88 100 LEU A O 1
ATOM 728 N N . VAL A 1 101 ? 5.676 -5.313 10.908 1.00 90.25 101 VAL A N 1
ATOM 729 C CA . VAL A 1 101 ? 6.023 -4.702 12.197 1.00 90.25 101 VAL A CA 1
ATOM 730 C C . VAL A 1 101 ? 5.053 -3.586 12.553 1.00 90.25 101 VAL A C 1
ATOM 732 O O . VAL A 1 101 ? 4.537 -3.578 13.663 1.00 90.25 101 VAL A O 1
ATOM 735 N N . GLU A 1 102 ? 4.774 -2.661 11.637 1.00 86.38 102 GLU A N 1
ATOM 736 C CA . GLU A 1 102 ? 3.941 -1.494 11.966 1.00 86.38 102 GLU A CA 1
ATOM 737 C C . GLU A 1 102 ? 2.445 -1.818 11.942 1.00 86.38 102 GLU A C 1
ATOM 739 O O . GLU A 1 102 ? 1.696 -1.302 12.765 1.00 86.38 102 GLU A O 1
ATOM 744 N N . LEU A 1 103 ? 2.003 -2.680 11.020 1.00 87.31 103 LEU A N 1
ATOM 745 C CA . LEU A 1 103 ? 0.591 -3.041 10.885 1.00 87.31 103 LEU A CA 1
ATOM 746 C C . LEU A 1 103 ? 0.261 -4.343 11.615 1.00 87.31 103 LEU A C 1
ATOM 748 O O . LEU A 1 103 ? -0.534 -4.343 12.551 1.00 87.31 103 LEU A O 1
ATOM 752 N N . LEU A 1 104 ? 0.855 -5.468 11.205 1.00 89.94 104 LEU A N 1
ATOM 753 C CA . LEU A 1 104 ? 0.412 -6.777 11.689 1.00 89.94 104 LEU A CA 1
ATOM 754 C C . LEU A 1 104 ? 0.751 -7.008 13.167 1.00 89.94 104 LEU A C 1
ATOM 756 O O . LEU A 1 104 ? -0.082 -7.537 13.905 1.00 89.94 104 LEU A O 1
ATOM 760 N N . ALA A 1 105 ? 1.947 -6.614 13.614 1.00 89.75 105 ALA A N 1
ATOM 761 C CA . ALA A 1 105 ? 2.314 -6.744 15.021 1.00 89.75 105 ALA A CA 1
ATOM 762 C C . ALA A 1 105 ? 1.478 -5.814 15.914 1.00 89.75 105 ALA A C 1
ATOM 764 O O . ALA A 1 105 ? 0.982 -6.272 16.942 1.00 89.75 105 ALA A O 1
ATOM 765 N N . GLU A 1 106 ? 1.237 -4.565 15.511 1.00 87.44 106 GLU A N 1
ATOM 766 C CA . GLU A 1 106 ? 0.364 -3.662 16.274 1.00 87.44 106 GLU A CA 1
ATOM 767 C C . GLU A 1 106 ? -1.076 -4.204 16.340 1.00 87.44 106 GLU A C 1
ATOM 769 O O . GLU A 1 106 ? -1.663 -4.298 17.417 1.00 87.44 106 GLU A O 1
ATOM 774 N N . ASP A 1 107 ? -1.630 -4.683 15.223 1.00 86.38 107 ASP A N 1
ATOM 775 C CA . ASP A 1 107 ? -3.024 -5.135 15.180 1.00 86.38 107 ASP A CA 1
ATOM 776 C C . ASP A 1 107 ? -3.273 -6.494 15.855 1.00 86.38 107 ASP A C 1
ATOM 778 O O . ASP A 1 107 ? -4.380 -6.727 16.345 1.00 86.38 107 ASP A O 1
ATOM 782 N N . PHE A 1 108 ? -2.284 -7.395 15.934 1.00 87.94 108 PHE A N 1
ATOM 783 C CA . PHE A 1 108 ? -2.461 -8.748 16.502 1.00 87.94 108 PHE A CA 1
ATOM 784 C C . PHE A 1 108 ? -1.707 -9.022 17.806 1.00 87.94 108 PHE A C 1
ATOM 786 O O . PHE A 1 108 ? -2.057 -9.978 18.511 1.00 87.94 108 PHE A O 1
ATOM 793 N N . LEU A 1 109 ? -0.652 -8.261 18.100 1.00 88.31 109 LEU A N 1
ATOM 794 C CA . LEU A 1 109 ? 0.270 -8.526 19.210 1.00 88.31 109 LEU A CA 1
ATOM 795 C C . LEU A 1 109 ? 0.345 -7.380 20.230 1.00 88.31 109 LEU A C 1
ATOM 797 O O . LEU A 1 109 ? 0.977 -7.567 21.265 1.00 88.31 109 LEU A O 1
ATOM 801 N N . SER A 1 110 ? -0.313 -6.242 19.989 1.00 86.56 110 SER A N 1
ATOM 802 C CA . SER A 1 110 ? -0.434 -5.156 20.972 1.00 86.56 110 SER A CA 1
ATOM 803 C C . SER A 1 110 ? -1.298 -5.569 22.173 1.00 86.56 110 SER A C 1
ATOM 805 O O . SER A 1 110 ? -2.238 -6.363 22.046 1.00 86.56 110 SER A O 1
ATOM 807 N N . ASP A 1 111 ? -1.034 -4.998 23.350 1.00 83.62 111 ASP A N 1
ATOM 808 C CA . ASP A 1 111 ? -1.805 -5.272 24.573 1.00 83.62 111 ASP A CA 1
ATOM 809 C C . ASP A 1 111 ? -3.301 -4.974 24.381 1.00 83.62 111 ASP A C 1
ATOM 811 O O . ASP A 1 111 ? -4.168 -5.736 24.821 1.00 83.62 111 ASP A O 1
ATOM 815 N N . SER A 1 112 ? -3.619 -3.913 23.632 1.00 80.56 112 SER A N 1
ATOM 816 C CA . SER A 1 112 ? -4.995 -3.565 23.256 1.00 80.56 112 SER A CA 1
ATOM 817 C C . SER A 1 112 ? -5.647 -4.652 22.387 1.00 80.56 112 SER A C 1
ATOM 819 O O . SER A 1 112 ? -6.809 -5.024 22.595 1.00 80.56 112 SER A O 1
ATOM 821 N N . SER A 1 113 ? -4.882 -5.253 21.471 1.00 79.75 113 SER A N 1
ATOM 822 C CA . SER A 1 113 ? -5.340 -6.349 20.610 1.00 79.75 113 SER A CA 1
ATOM 823 C C . SER A 1 113 ? -5.735 -7.584 21.425 1.00 79.75 113 SER A C 1
ATOM 825 O O . SER A 1 113 ? -6.824 -8.126 21.237 1.00 79.75 113 SER A O 1
ATOM 827 N N . TYR A 1 114 ? -4.947 -7.984 22.428 1.00 82.00 114 TYR A N 1
ATOM 828 C CA . TYR A 1 114 ? -5.285 -9.138 23.278 1.00 82.00 114 TYR A CA 1
ATOM 829 C C . TYR A 1 114 ? -6.593 -8.970 24.063 1.00 82.00 114 TYR A C 1
ATOM 831 O O . TYR A 1 114 ? -7.254 -9.960 24.407 1.00 82.00 114 TYR A O 1
ATOM 839 N N . THR A 1 115 ? -7.004 -7.731 24.337 1.00 83.50 115 THR A N 1
ATOM 840 C CA . THR A 1 115 ? -8.291 -7.461 24.991 1.00 83.50 115 THR A CA 1
ATOM 841 C C . THR A 1 115 ? -9.477 -7.552 24.026 1.00 83.50 115 THR A C 1
ATOM 843 O O . THR A 1 115 ? -10.534 -8.049 24.424 1.00 83.50 115 THR A O 1
ATOM 846 N N . THR A 1 116 ? -9.296 -7.150 22.764 1.00 81.94 116 THR A N 1
ATOM 847 C CA . THR A 1 116 ? -10.361 -7.002 21.753 1.00 81.94 116 THR A CA 1
ATOM 848 C C . THR A 1 116 ? -10.507 -8.216 20.822 1.00 81.94 116 THR A C 1
ATOM 850 O O . THR A 1 116 ? -11.630 -8.614 20.486 1.00 81.94 116 THR A O 1
ATOM 853 N N . LEU A 1 117 ? -9.395 -8.854 20.445 1.00 82.50 117 LEU A N 1
ATOM 854 C CA . LEU A 1 117 ? -9.297 -10.010 19.548 1.00 82.50 117 LEU A CA 1
ATOM 855 C C . LEU A 1 117 ? -9.203 -11.321 20.344 1.00 82.50 117 LEU A C 1
ATOM 857 O O . LEU A 1 117 ? -8.138 -11.918 20.510 1.00 82.50 117 LEU A O 1
ATOM 861 N N . LYS A 1 118 ? -10.357 -11.810 20.815 1.00 85.38 118 LYS A N 1
ATOM 862 C CA . LYS A 1 118 ? -10.476 -13.097 21.526 1.00 85.38 118 LYS A CA 1
ATOM 863 C C . LYS A 1 118 ? -11.269 -14.130 20.727 1.00 85.38 118 LYS A C 1
ATOM 865 O O . LYS A 1 118 ? -12.264 -13.805 20.077 1.00 85.38 118 LYS A O 1
ATOM 870 N N . GLY A 1 119 ? -10.835 -15.390 20.811 1.00 89.12 119 GLY A N 1
ATOM 871 C CA . GLY A 1 119 ? -11.519 -16.547 20.227 1.00 89.12 119 GLY A CA 1
ATOM 872 C C . GLY A 1 119 ? -11.835 -16.361 18.742 1.00 89.12 119 GLY A C 1
ATOM 873 O O . GLY A 1 119 ? -10.935 -16.244 17.913 1.00 89.12 119 GLY A O 1
ATOM 874 N N . ARG A 1 120 ? -13.130 -16.302 18.418 1.00 89.00 120 ARG A N 1
ATOM 875 C CA . ARG A 1 120 ? -13.639 -16.236 17.042 1.00 89.00 120 ARG A CA 1
ATOM 876 C C . ARG A 1 120 ? -13.191 -14.986 16.275 1.00 89.00 120 ARG A C 1
ATOM 878 O O . ARG A 1 120 ? -12.803 -15.112 15.120 1.00 89.00 120 ARG A O 1
ATOM 885 N N . ARG A 1 121 ? -13.152 -13.812 16.917 1.00 86.62 121 ARG A N 1
ATOM 886 C CA . ARG A 1 121 ? -12.731 -12.559 16.256 1.00 86.62 121 ARG A CA 1
ATOM 887 C C . ARG A 1 121 ? -11.279 -12.604 15.783 1.00 86.62 121 ARG A C 1
ATOM 889 O O . ARG A 1 121 ? -10.960 -12.056 14.737 1.00 86.62 121 ARG A O 1
ATOM 896 N N . ARG A 1 122 ? -10.402 -13.285 16.530 1.00 89.81 122 ARG A N 1
ATOM 897 C CA . ARG A 1 122 ? -8.990 -13.442 16.150 1.00 89.81 122 ARG A CA 1
ATOM 898 C C . ARG A 1 122 ? -8.842 -14.308 14.903 1.00 89.81 122 ARG A C 1
ATOM 900 O O . ARG A 1 122 ? -8.068 -13.967 14.018 1.00 89.81 122 ARG A O 1
ATOM 907 N N . VAL A 1 123 ? -9.623 -15.386 14.814 1.00 91.25 123 VAL A N 1
ATOM 908 C CA . VAL A 1 123 ? -9.666 -16.237 13.617 1.00 91.25 123 VAL A CA 1
ATOM 909 C C . VAL A 1 123 ? -10.210 -15.456 12.421 1.00 91.25 123 VAL A C 1
ATOM 911 O O . VAL A 1 123 ? -9.602 -15.495 11.357 1.00 91.25 123 VAL A O 1
ATOM 914 N N . GLU A 1 124 ? -11.298 -14.702 12.598 1.00 92.56 124 GLU A N 1
ATOM 915 C CA . GLU A 1 124 ? -11.870 -13.849 11.545 1.00 92.56 124 GLU A CA 1
ATOM 916 C C . GLU A 1 124 ? -10.851 -12.817 11.035 1.00 92.56 124 GLU A C 1
ATOM 918 O O . GLU A 1 124 ? -10.690 -12.668 9.826 1.00 92.56 124 GLU A O 1
ATOM 923 N N . ALA A 1 125 ? -10.090 -12.180 11.931 1.00 90.75 125 ALA A N 1
ATOM 924 C CA . ALA A 1 125 ? -9.024 -11.253 11.554 1.00 90.75 125 ALA A CA 1
ATOM 925 C C . ALA A 1 125 ? -7.876 -11.949 10.795 1.00 90.75 125 ALA A C 1
ATOM 927 O O . ALA A 1 125 ? -7.427 -11.440 9.770 1.00 90.75 125 ALA A O 1
ATOM 928 N N . CYS A 1 126 ? -7.424 -13.130 11.235 1.00 91.25 126 CYS A N 1
ATOM 929 C CA . CYS A 1 126 ? -6.402 -13.897 10.510 1.00 91.25 126 CYS A CA 1
ATOM 930 C C . CYS A 1 126 ? -6.874 -14.302 9.105 1.00 91.25 126 CYS A C 1
ATOM 932 O O . CYS A 1 126 ? -6.107 -14.204 8.148 1.00 91.25 126 CYS A O 1
ATOM 934 N N . VAL A 1 127 ? -8.134 -14.730 8.969 1.00 94.56 127 VAL A N 1
ATOM 935 C CA . VAL A 1 127 ? -8.734 -15.061 7.668 1.00 94.56 127 VAL A CA 1
ATOM 936 C C . VAL A 1 127 ? -8.818 -13.819 6.784 1.00 94.56 127 VAL A C 1
ATOM 938 O O . VAL A 1 127 ? -8.482 -13.906 5.606 1.00 94.56 127 VAL A O 1
ATOM 941 N N . ALA A 1 128 ? -9.192 -12.662 7.337 1.00 91.94 128 ALA A N 1
ATOM 942 C CA . ALA A 1 128 ? -9.223 -11.404 6.596 1.00 91.94 128 ALA A CA 1
ATOM 943 C C . ALA A 1 128 ? -7.834 -11.042 6.041 1.00 91.94 128 ALA A C 1
ATOM 945 O O . ALA A 1 128 ? -7.707 -10.819 4.837 1.00 91.94 128 ALA A O 1
ATOM 946 N N . VAL A 1 129 ? -6.783 -11.090 6.870 1.00 91.00 129 VAL A N 1
ATOM 947 C CA . VAL A 1 129 ? -5.395 -10.831 6.434 1.00 91.00 129 VAL A CA 1
ATOM 948 C C . VAL A 1 129 ? -4.951 -11.822 5.358 1.00 91.00 129 VAL A C 1
ATOM 950 O O . VAL A 1 129 ? -4.449 -11.409 4.313 1.00 91.00 129 VAL A O 1
ATOM 953 N N . ALA A 1 130 ? -5.173 -13.123 5.572 1.00 92.75 130 ALA A N 1
ATOM 954 C CA . ALA A 1 130 ? -4.799 -14.153 4.605 1.00 92.75 130 ALA A CA 1
ATOM 955 C C . ALA A 1 130 ? -5.545 -13.983 3.273 1.00 92.75 130 ALA A C 1
ATOM 957 O O . ALA A 1 130 ? -4.940 -14.099 2.211 1.00 92.75 130 ALA A O 1
ATOM 958 N N . SER A 1 131 ? -6.841 -13.659 3.319 1.00 92.25 131 SER A N 1
ATOM 959 C CA . SER A 1 131 ? -7.643 -13.407 2.120 1.00 92.25 131 SER A CA 1
ATOM 960 C C . SER A 1 131 ? -7.166 -12.169 1.359 1.00 92.25 131 SER A C 1
ATOM 962 O O . SER A 1 131 ? -7.037 -12.231 0.140 1.00 92.25 131 SER A O 1
ATOM 964 N N . GLY A 1 132 ? -6.817 -11.085 2.060 1.00 88.56 132 GLY A N 1
ATOM 965 C CA . GLY A 1 132 ? -6.245 -9.884 1.454 1.00 88.56 132 GLY A CA 1
ATOM 966 C C . GLY A 1 132 ? -4.910 -10.175 0.771 1.00 88.56 132 GLY A C 1
ATOM 967 O O . GLY A 1 132 ? -4.729 -9.831 -0.395 1.00 88.56 132 GLY A O 1
ATOM 968 N N . ALA A 1 133 ? -4.008 -10.890 1.450 1.00 88.19 133 ALA A N 1
ATOM 969 C CA . ALA A 1 133 ? -2.730 -11.306 0.874 1.00 88.19 133 ALA A CA 1
ATOM 970 C C . ALA A 1 133 ? -2.916 -12.196 -0.367 1.00 88.19 133 ALA A C 1
ATOM 972 O O . ALA A 1 133 ? -2.231 -12.006 -1.369 1.00 88.19 133 ALA A O 1
ATOM 973 N N . LEU A 1 134 ? -3.870 -13.130 -0.330 1.00 90.25 134 LEU A N 1
ATOM 974 C CA . LEU A 1 134 ? -4.159 -14.037 -1.441 1.00 90.25 134 LEU A CA 1
ATOM 975 C C . LEU A 1 134 ? -4.767 -13.291 -2.636 1.00 90.25 134 LEU A C 1
ATOM 977 O O . LEU A 1 134 ? -4.359 -13.528 -3.769 1.00 90.25 134 LEU A O 1
ATOM 981 N N . LEU A 1 135 ? -5.677 -12.341 -2.400 1.00 87.44 135 LEU A N 1
ATOM 982 C CA . LEU A 1 135 ? -6.220 -11.474 -3.450 1.00 87.44 135 LEU A CA 1
ATOM 983 C C . LEU A 1 135 ? -5.122 -10.627 -4.100 1.00 87.44 135 LEU A C 1
ATOM 985 O O . LEU A 1 135 ? -5.047 -10.573 -5.326 1.00 87.44 135 LEU A O 1
ATOM 989 N N . MET A 1 136 ? -4.232 -10.026 -3.305 1.00 83.38 136 MET A N 1
ATOM 990 C CA . MET A 1 136 ? -3.100 -9.266 -3.842 1.00 83.38 136 MET A CA 1
ATOM 991 C C . MET A 1 136 ? -2.122 -10.160 -4.617 1.00 83.38 136 MET A C 1
ATOM 993 O O . MET A 1 136 ? -1.632 -9.753 -5.668 1.00 83.38 136 MET A O 1
ATOM 997 N N . ALA A 1 137 ? -1.880 -11.389 -4.153 1.00 85.75 137 ALA A N 1
ATOM 998 C CA . ALA A 1 137 ? -1.053 -12.365 -4.860 1.00 85.75 137 ALA A CA 1
ATOM 999 C C . ALA A 1 137 ? -1.680 -12.799 -6.194 1.00 85.75 137 ALA A C 1
ATOM 1001 O O . ALA A 1 137 ? -0.967 -12.913 -7.186 1.00 85.75 137 ALA A O 1
ATOM 1002 N N . LEU A 1 138 ? -3.003 -12.992 -6.244 1.00 85.69 138 LEU A N 1
ATOM 1003 C CA . LEU A 1 138 ? -3.722 -13.281 -7.488 1.00 85.69 138 LEU A CA 1
ATOM 1004 C C . LEU A 1 138 ? -3.606 -12.122 -8.474 1.00 85.69 138 LEU A C 1
ATOM 1006 O O . LEU A 1 138 ? -3.272 -12.354 -9.628 1.00 85.69 138 LEU A O 1
ATOM 1010 N N . VAL A 1 139 ? -3.822 -10.884 -8.024 1.00 79.25 139 VAL A N 1
ATOM 1011 C CA . VAL A 1 139 ? -3.640 -9.690 -8.864 1.00 79.25 139 VAL A CA 1
ATOM 1012 C C . VAL A 1 139 ? -2.205 -9.616 -9.396 1.00 79.25 139 VAL A C 1
ATOM 1014 O O . VAL A 1 139 ? -2.011 -9.371 -10.583 1.00 79.25 139 VAL A O 1
ATOM 1017 N N . GLY A 1 140 ? -1.211 -9.895 -8.549 1.00 73.44 140 GLY A N 1
ATOM 1018 C CA . GLY A 1 140 ? 0.197 -9.944 -8.943 1.00 73.44 140 GLY A CA 1
ATOM 1019 C C . GLY A 1 140 ? 0.539 -11.079 -9.912 1.00 73.44 140 GLY A C 1
ATOM 1020 O O . GLY A 1 140 ? 1.405 -10.902 -10.755 1.00 73.44 140 GLY A O 1
ATOM 1021 N N . ALA A 1 141 ? -0.150 -12.221 -9.848 1.00 79.06 141 ALA A N 1
ATOM 1022 C CA . ALA A 1 141 ? 0.079 -13.344 -10.761 1.00 79.06 141 ALA A CA 1
ATOM 1023 C C . ALA A 1 141 ? -0.315 -13.032 -12.214 1.00 79.06 141 ALA A C 1
ATOM 1025 O O . ALA A 1 141 ? 0.165 -13.695 -13.133 1.00 79.06 141 ALA A O 1
ATOM 1026 N N . PHE A 1 142 ? -1.188 -12.044 -12.417 1.00 71.75 142 PHE A N 1
ATOM 1027 C CA . PHE A 1 142 ? -1.564 -11.574 -13.747 1.00 71.75 142 PHE A CA 1
ATOM 1028 C C . PHE A 1 142 ? -0.748 -10.358 -14.212 1.00 71.75 142 PHE A C 1
ATOM 1030 O O . PHE A 1 142 ? -0.859 -10.020 -15.390 1.00 71.75 142 PHE A O 1
ATOM 1037 N N . ALA A 1 143 ? 0.035 -9.726 -13.323 1.00 60.19 143 ALA A N 1
ATOM 1038 C CA . ALA A 1 143 ? 0.778 -8.481 -13.553 1.00 60.19 143 ALA A CA 1
ATOM 1039 C C . ALA A 1 143 ? 2.139 -8.649 -14.239 1.00 60.19 143 ALA A C 1
ATOM 1041 O O . ALA A 1 143 ? 2.808 -9.682 -14.023 1.00 60.19 143 ALA A O 1
#

pLDDT: mean 83.88, std 7.3, range [56.47, 94.56]

Organism: NCBI:txid1220188

Foldseek 3Di:
DVLLQDDDPVNVLVVVLVVVVLVVVLVVVLVVLVVCPPVPPDPPDCVSVVVSVCSVVPVVVVSVVSNVCPVVDDCPDPVNVVVVVVVVVVVVVVVCCCVVPVPVCCCCVNPVNVVVCDDPNVVVVVVVVVVVVVVSVVSVVVD

InterPro domains:
  IPR003689 Zinc/iron permease [PF02535] (7-139)

Secondary structure (DSSP, 8-state):
--TTT--THHHHHHHHHHHHHHHHHHHHHHHHHHHTTTTTS-TT-SHHHHHHHHHHHHHHHHHHHHHHHHTSS-TTSHHHHHHHHHHHHHHHHHHHHIIIIIIIIHHHHSHHHHHH--THHHHHHHHHHHHHHHHHHHHHHT-